Protein AF-A0A953PBU4-F1 (afdb_monomer_lite)

Secondary structure (DSSP, 8-state):
-----------------------------PPPPP-------HHHHHHHHHHHHHHHHHHHHHHHHHHHGGGSGGGT--TTTTT-HHHHHHHHSHHHHHHHHHHHHHHHHHHHHHHHHTT--

pLDDT: mean 71.16, std 16.39, range [38.0, 89.0]

Sequence (121 aa):
MMSDPKVPLATESTGLGEIQSASEAPVRPSAPPPALGPSVSPAHVWLRRIGVLLFVFLCATVGVMLIMLPWRPEWTDNHLLRPYPTLRSIMSNGFVRGVCTGLGVLNVWIGFQEAIQYRED

Radius of gyration: 40.9 Å; chains: 1; bounding box: 76×36×108 Å

Foldseek 3Di:
DDDDDDDDDDDDDDDDDDDDDDDDDPPPPDDDPPPPDPPPDVVVVVVVVVVLVVQLVCLQVQLVCLLVLLVDPCNLPDPVNVVPVPVSVVSVDPVVSVVSNVSSVVSNVVSVVSVVVVPPD

Structure (mmCIF, N/CA/C/O backbone):
data_AF-A0A953PBU4-F1
#
_entry.id   AF-A0A953PBU4-F1
#
loop_
_atom_site.group_PDB
_atom_site.id
_atom_site.type_symbol
_atom_site.label_atom_id
_atom_site.label_alt_id
_atom_site.label_comp_id
_atom_site.label_asym_id
_atom_site.label_entity_id
_atom_site.label_seq_id
_atom_site.pdbx_PDB_ins_code
_atom_site.Cartn_x
_atom_site.Cartn_y
_atom_site.Cartn_z
_atom_site.occupancy
_atom_site.B_iso_or_equiv
_atom_site.auth_seq_id
_atom_site.auth_comp_id
_atom_site.auth_asym_id
_atom_site.auth_atom_id
_atom_site.pdbx_PDB_model_num
ATOM 1 N N . MET A 1 1 ? -60.256 -4.229 69.230 1.00 47.09 1 MET A N 1
ATOM 2 C CA . MET A 1 1 ? -60.912 -3.566 70.375 1.00 47.09 1 MET A CA 1
ATOM 3 C C . MET A 1 1 ? -60.458 -4.249 71.653 1.00 47.09 1 MET A C 1
ATOM 5 O O . MET A 1 1 ? -60.978 -5.313 71.934 1.00 47.09 1 MET A O 1
ATOM 9 N N . MET A 1 2 ? -59.480 -3.681 72.357 1.00 38.00 2 MET A N 1
ATOM 10 C CA . MET A 1 2 ? -59.370 -3.642 73.824 1.00 38.00 2 MET A CA 1
ATOM 11 C C . MET A 1 2 ? -58.403 -2.491 74.119 1.00 38.00 2 MET A C 1
ATOM 13 O O . MET A 1 2 ? -57.252 -2.512 73.690 1.00 38.00 2 MET A O 1
ATOM 17 N N . SER A 1 3 ? -58.954 -1.427 74.686 1.00 49.00 3 SER A N 1
ATOM 18 C CA . SER A 1 3 ? -58.273 -0.203 75.087 1.00 49.00 3 SER A CA 1
ATOM 19 C C . SER A 1 3 ? -57.533 -0.440 76.397 1.00 49.00 3 SER A C 1
ATOM 21 O O . SER A 1 3 ? -58.079 -1.127 77.248 1.00 49.00 3 SER A O 1
ATOM 23 N N . ASP A 1 4 ? -56.406 0.235 76.612 1.00 45.16 4 ASP A N 1
ATOM 24 C CA . ASP A 1 4 ? -56.227 0.935 77.884 1.00 45.16 4 ASP A CA 1
ATOM 25 C C . 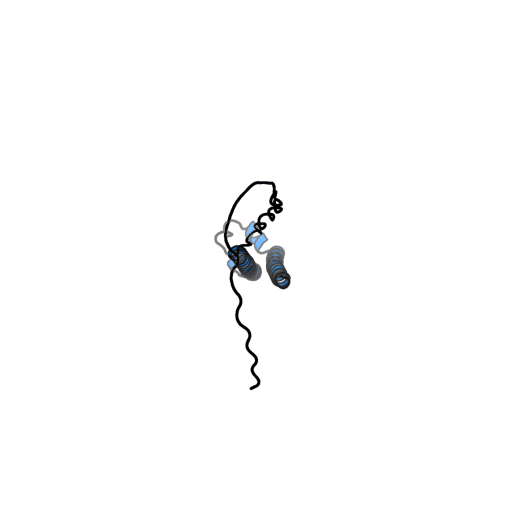ASP A 1 4 ? -55.378 2.213 77.708 1.00 45.16 4 ASP A C 1
ATOM 27 O O . ASP A 1 4 ? -54.395 2.204 76.960 1.00 45.16 4 ASP A O 1
ATOM 31 N N . PRO A 1 5 ? -55.783 3.335 78.333 1.00 59.34 5 PRO A N 1
ATOM 32 C CA . PRO A 1 5 ? -55.211 4.666 78.157 1.00 59.34 5 PRO A CA 1
ATOM 33 C C . PRO A 1 5 ? -54.243 5.017 79.300 1.00 59.34 5 PRO A C 1
ATOM 35 O O . PRO A 1 5 ? -54.459 4.628 80.447 1.00 59.34 5 PRO A O 1
ATOM 38 N N . LYS A 1 6 ? -53.208 5.831 79.051 1.00 42.06 6 LYS A N 1
ATOM 39 C CA . LYS A 1 6 ? -52.501 6.499 80.158 1.00 42.06 6 LYS A CA 1
ATOM 40 C C . LYS A 1 6 ? -51.802 7.795 79.744 1.00 42.06 6 LYS A C 1
ATOM 42 O O . LYS A 1 6 ? -50.685 7.806 79.249 1.00 42.06 6 LYS A O 1
ATOM 47 N N . VAL A 1 7 ? -52.489 8.894 80.013 1.00 58.78 7 VAL A N 1
ATOM 48 C CA . VAL A 1 7 ? -51.943 10.226 80.341 1.00 58.78 7 VAL A CA 1
ATOM 49 C C . VAL A 1 7 ? -52.496 10.556 81.743 1.00 58.78 7 VAL A C 1
ATOM 51 O O . VAL A 1 7 ? -53.449 9.877 82.142 1.00 58.78 7 VAL A O 1
ATOM 54 N N . PRO A 1 8 ? -52.068 11.591 82.496 1.00 50.03 8 PRO A N 1
ATOM 55 C CA . PRO A 1 8 ? -50.875 12.462 82.462 1.00 50.03 8 PRO A CA 1
ATOM 56 C C . PRO A 1 8 ? -50.220 12.622 83.875 1.00 50.03 8 PRO A C 1
ATOM 58 O O . PRO A 1 8 ? -50.807 12.193 84.862 1.00 50.03 8 PRO A O 1
ATOM 61 N N . LEU A 1 9 ? -49.048 13.267 84.015 1.00 49.06 9 LEU A N 1
ATOM 62 C CA . LEU A 1 9 ? -48.600 13.939 85.268 1.00 49.06 9 LEU A CA 1
ATOM 63 C C . LEU A 1 9 ? -47.354 14.802 84.958 1.00 49.06 9 LEU A C 1
ATOM 65 O O . LEU A 1 9 ? -46.328 14.267 84.560 1.00 49.06 9 LEU A O 1
ATOM 69 N N . ALA A 1 10 ? -47.497 16.115 84.766 1.00 43.38 10 ALA A N 1
ATOM 70 C CA . ALA A 1 10 ? -47.422 17.189 85.769 1.00 43.38 10 ALA A CA 1
ATOM 71 C C . ALA A 1 10 ? -45.995 17.482 86.294 1.00 43.38 10 ALA A C 1
ATOM 73 O O . ALA A 1 10 ? -45.464 16.757 87.120 1.00 43.38 10 ALA A O 1
ATOM 74 N N . THR A 1 11 ? -45.449 18.599 85.799 1.00 47.22 11 THR A N 1
ATOM 75 C CA . THR A 1 11 ? -44.861 19.713 86.568 1.00 47.22 11 THR A CA 1
ATOM 76 C C . THR A 1 11 ? -43.763 19.441 87.609 1.00 47.22 11 THR A C 1
ATOM 78 O O . THR A 1 11 ? -44.071 19.122 88.747 1.00 47.22 11 THR A O 1
ATOM 81 N N . GLU A 1 12 ? -42.526 19.832 87.282 1.00 43.50 12 GLU A N 1
ATOM 82 C CA . GLU A 1 12 ? -41.577 20.512 88.193 1.00 43.50 12 GLU A CA 1
ATOM 83 C C . GLU A 1 12 ? -40.862 21.599 87.357 1.00 43.50 12 GLU A C 1
ATOM 85 O O . GLU A 1 12 ? -40.238 21.305 86.343 1.00 43.50 12 GLU A O 1
ATOM 90 N N . SER A 1 13 ? -41.238 22.877 87.500 1.00 43.34 13 SER A N 1
ATOM 91 C CA . SER A 1 13 ? -40.612 23.872 88.393 1.00 43.34 13 SER A CA 1
ATOM 92 C C . SER A 1 13 ? -39.105 24.005 88.133 1.00 43.34 13 SER A C 1
ATOM 94 O O . SER A 1 13 ? -38.313 23.191 88.575 1.00 43.34 13 SER A O 1
ATOM 96 N N . THR A 1 14 ? -38.693 24.921 87.258 1.00 40.22 14 THR A N 1
ATOM 97 C CA . THR A 1 14 ? -38.249 26.280 87.631 1.00 40.22 14 THR A CA 1
ATOM 98 C C . THR A 1 14 ? -37.015 26.296 88.535 1.00 40.22 14 THR A C 1
ATOM 100 O O . THR A 1 14 ? -37.125 26.088 89.738 1.00 40.22 14 THR A O 1
ATOM 103 N N . GLY A 1 15 ? -35.900 26.762 87.966 1.00 41.28 15 GLY A N 1
ATOM 104 C CA . GLY A 1 15 ? -35.082 27.766 88.643 1.00 41.28 15 GLY A CA 1
ATOM 105 C C . GLY A 1 15 ? -33.616 27.421 88.891 1.00 41.28 15 GLY A C 1
ATOM 106 O O . GLY A 1 15 ? -33.313 26.522 89.659 1.00 41.28 15 GLY A O 1
ATOM 107 N N . LEU A 1 16 ? -32.770 28.308 88.350 1.00 41.88 16 LEU A N 1
ATOM 108 C CA . LEU A 1 16 ? -31.378 28.604 88.717 1.00 41.88 16 LEU A CA 1
ATOM 109 C C . LEU A 1 16 ? -30.353 27.535 88.314 1.00 41.88 16 LEU A C 1
ATOM 111 O O . LEU A 1 16 ? -30.454 26.374 88.672 1.00 41.88 16 LEU A O 1
ATOM 115 N N . GLY A 1 17 ? -29.407 27.872 87.435 1.00 38.84 17 GLY A N 1
ATOM 116 C CA . GLY A 1 17 ? -28.189 28.585 87.836 1.00 38.84 17 GLY A CA 1
ATOM 117 C C . GLY A 1 17 ? -27.229 27.518 88.370 1.00 38.84 17 GLY A C 1
ATOM 118 O O . GLY A 1 17 ? -27.519 26.876 89.361 1.00 38.84 17 GLY A O 1
ATOM 119 N N . GLU A 1 18 ? -26.103 27.196 87.755 1.00 39.47 18 GLU A N 1
ATOM 120 C CA . GLU A 1 18 ? -25.001 28.096 87.466 1.00 39.47 18 GLU A CA 1
ATOM 121 C C . GLU A 1 18 ? -23.781 27.166 87.202 1.00 39.47 18 GLU A C 1
ATOM 123 O O . GLU A 1 18 ? -23.680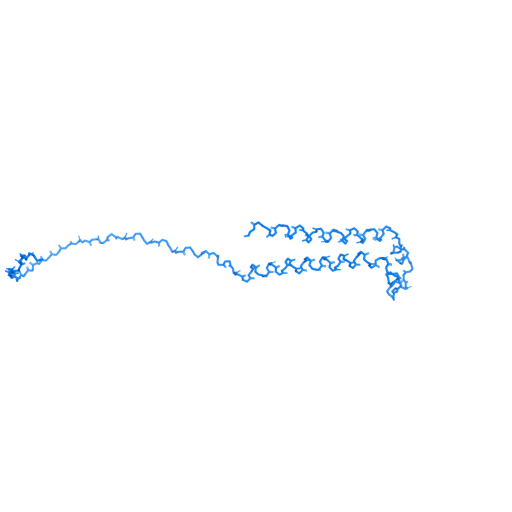 26.083 87.772 1.00 39.47 18 GLU A O 1
ATOM 128 N N . ILE A 1 19 ? -22.869 27.628 86.342 1.00 44.12 19 ILE A N 1
ATOM 129 C CA . ILE A 1 19 ? -21.469 27.214 86.094 1.00 44.12 19 ILE A CA 1
ATOM 130 C C . ILE A 1 19 ? -21.087 25.865 85.435 1.00 44.12 19 ILE A C 1
ATOM 132 O O . ILE A 1 19 ? -21.212 24.778 85.978 1.00 44.12 19 ILE A O 1
ATOM 136 N N . GLN A 1 20 ? -20.353 26.067 84.331 1.00 41.94 20 GLN A N 1
ATOM 137 C CA . GLN A 1 20 ? -19.025 25.515 84.019 1.00 41.94 20 GLN A CA 1
ATOM 138 C C . GLN A 1 20 ? -18.867 24.052 83.592 1.00 41.94 20 GLN A C 1
ATOM 140 O O . GLN A 1 20 ? -18.949 23.117 84.373 1.00 41.94 20 GLN A O 1
ATOM 145 N N . SER A 1 21 ? -18.320 23.931 82.383 1.00 43.75 21 SER A N 1
ATOM 146 C CA . SER A 1 21 ? -16.935 23.487 82.161 1.00 43.75 21 SER A CA 1
ATOM 147 C C . SER A 1 21 ? -16.855 22.367 81.137 1.00 43.75 21 SER A C 1
ATOM 149 O O . SER A 1 21 ? -17.440 21.304 81.302 1.00 43.75 21 SER A O 1
ATOM 151 N N . ALA A 1 22 ? -16.064 22.643 80.102 1.00 50.09 22 ALA A N 1
ATOM 152 C CA . ALA A 1 22 ? -15.281 21.662 79.369 1.00 50.09 22 ALA A CA 1
ATOM 153 C C . ALA A 1 22 ? -16.038 20.417 78.875 1.00 50.09 22 ALA A C 1
ATOM 155 O O . ALA A 1 22 ? -15.949 19.334 79.446 1.00 50.09 22 ALA A O 1
ATOM 156 N N . SER A 1 23 ? -16.665 20.532 77.705 1.00 43.41 23 SER A N 1
ATOM 157 C CA . SER A 1 23 ? -16.725 19.384 76.802 1.00 43.41 23 SER A CA 1
ATOM 158 C C . SER A 1 23 ? -16.116 19.792 75.471 1.00 43.41 23 SER A C 1
ATOM 160 O O . SER A 1 23 ? -16.765 20.325 74.574 1.00 43.41 23 SER A O 1
ATOM 162 N N . GLU A 1 24 ? -14.800 19.619 75.436 1.00 40.56 24 GLU A N 1
ATOM 163 C CA . GLU A 1 24 ? -13.983 19.455 74.247 1.00 40.56 24 GLU A CA 1
ATOM 164 C C . GLU A 1 24 ? -14.717 18.540 73.258 1.00 40.56 24 GLU A C 1
ATOM 166 O O . GLU A 1 24 ? -14.830 17.330 73.459 1.00 40.56 24 GLU A O 1
ATOM 171 N N . ALA A 1 25 ? -15.297 19.133 72.215 1.00 45.16 25 ALA A N 1
ATOM 172 C CA . ALA A 1 25 ? -15.863 18.367 71.121 1.00 45.16 25 ALA A CA 1
ATOM 173 C C . ALA A 1 25 ? -14.710 17.603 70.450 1.00 45.16 25 ALA A C 1
ATOM 175 O O . ALA A 1 25 ? -13.718 18.234 70.069 1.00 45.16 25 ALA A O 1
ATOM 176 N N . PRO A 1 26 ? -14.807 16.275 70.274 1.00 48.78 26 PRO A N 1
ATOM 177 C CA . PRO A 1 26 ? -13.769 15.534 69.591 1.00 48.78 26 PRO A CA 1
ATOM 178 C C . PRO A 1 26 ? -13.720 16.041 68.153 1.00 48.78 26 PRO A C 1
ATOM 180 O O . PRO A 1 26 ? -14.695 15.928 67.403 1.00 48.78 26 PRO A O 1
ATOM 183 N N . VAL A 1 27 ? -12.585 16.639 67.792 1.00 54.38 27 VAL A N 1
ATOM 184 C CA . VAL A 1 27 ? -12.242 17.012 66.423 1.00 54.38 27 VAL A CA 1
ATOM 185 C C . VAL A 1 27 ? -12.381 15.747 65.581 1.00 54.38 27 VAL A C 1
ATOM 187 O O . VAL A 1 27 ? -11.543 14.847 65.639 1.00 54.38 27 VAL A O 1
ATOM 190 N N . ARG A 1 28 ? -13.491 15.641 64.840 1.00 57.38 28 ARG A N 1
ATOM 191 C CA . ARG A 1 28 ? -13.669 14.595 63.832 1.00 57.38 28 ARG A CA 1
ATOM 192 C C . ARG A 1 28 ? -12.461 14.658 62.901 1.00 57.38 28 ARG A C 1
ATOM 194 O O . ARG A 1 28 ? -12.165 15.751 62.414 1.00 57.38 28 ARG A O 1
ATOM 201 N N . PRO A 1 29 ? -11.812 13.526 62.586 1.00 58.84 29 PRO A N 1
ATOM 202 C CA . PRO A 1 29 ? -10.916 13.477 61.447 1.00 58.84 29 PRO A CA 1
ATOM 203 C C . PRO A 1 29 ? -11.726 13.915 60.227 1.00 58.84 29 PRO A C 1
ATOM 205 O O . PRO A 1 29 ? -12.727 13.286 59.873 1.00 58.84 29 PRO A O 1
ATOM 208 N N . SER A 1 30 ? -11.349 15.046 59.641 1.00 58.31 30 SER A N 1
ATOM 209 C CA . SER A 1 30 ? -11.851 15.479 58.349 1.00 58.31 30 SER A CA 1
ATOM 210 C C . SER A 1 30 ? -11.632 14.333 57.367 1.00 58.31 30 SER A C 1
ATOM 212 O O . SER A 1 30 ? -10.503 13.889 57.155 1.00 58.31 30 SER A O 1
ATOM 214 N N . ALA A 1 31 ? -12.726 13.818 56.805 1.00 66.88 31 ALA A N 1
ATOM 215 C CA . ALA A 1 31 ? -12.664 12.873 55.704 1.00 66.88 31 ALA A CA 1
ATOM 216 C C . ALA A 1 31 ? -11.731 13.445 54.617 1.00 66.88 31 ALA A C 1
ATOM 218 O O . ALA A 1 31 ? -11.816 14.648 54.334 1.00 66.88 31 ALA A O 1
ATOM 219 N N . PRO A 1 32 ? -10.833 12.640 54.023 1.00 72.81 32 PRO A N 1
ATOM 220 C CA . PRO A 1 32 ? -10.031 13.115 52.907 1.00 72.81 32 PRO A CA 1
ATOM 221 C C . PRO A 1 32 ? -10.972 13.582 51.784 1.00 72.81 32 PRO A C 1
ATOM 223 O O . PRO A 1 32 ? -12.035 12.979 51.596 1.00 72.81 32 PRO A O 1
ATOM 226 N N . PRO A 1 33 ? -10.631 14.662 51.056 1.00 71.62 33 PRO A N 1
ATOM 227 C CA . PRO A 1 33 ? -11.442 15.113 49.933 1.00 71.62 33 PRO A CA 1
ATOM 228 C C . PRO A 1 33 ? -11.648 13.947 48.957 1.00 71.62 33 PRO A C 1
ATOM 230 O O . PRO A 1 33 ? -10.725 13.144 48.780 1.00 71.62 33 PRO A O 1
ATOM 233 N N . PRO A 1 34 ? -12.834 13.822 48.331 1.00 66.06 34 PRO A N 1
ATOM 234 C CA . PRO A 1 34 ? -13.049 12.805 47.317 1.00 66.06 34 PRO A CA 1
ATOM 235 C C . PRO A 1 34 ? -11.973 13.000 46.256 1.00 66.06 34 PRO A C 1
ATOM 237 O O . PRO A 1 34 ? -11.856 14.081 45.675 1.00 66.06 34 PRO A O 1
ATOM 240 N N . ALA A 1 35 ? -11.140 11.978 46.067 1.00 60.38 35 ALA A N 1
ATOM 241 C CA . ALA A 1 35 ? -10.163 11.962 45.000 1.00 60.38 35 ALA A CA 1
ATOM 242 C C . ALA A 1 35 ? -10.914 12.309 43.710 1.00 60.38 35 ALA A C 1
ATOM 244 O O . ALA A 1 35 ? -11.829 11.581 43.320 1.00 60.38 35 ALA A O 1
ATOM 245 N N . LEU A 1 36 ? -10.578 13.447 43.090 1.00 62.50 36 LEU A N 1
ATOM 246 C CA . LEU A 1 36 ? -10.984 13.733 41.721 1.00 62.50 36 LEU A CA 1
ATOM 247 C C . LEU A 1 36 ? -10.374 12.618 40.872 1.00 62.50 36 LEU A C 1
ATOM 249 O O . LEU A 1 36 ? -9.2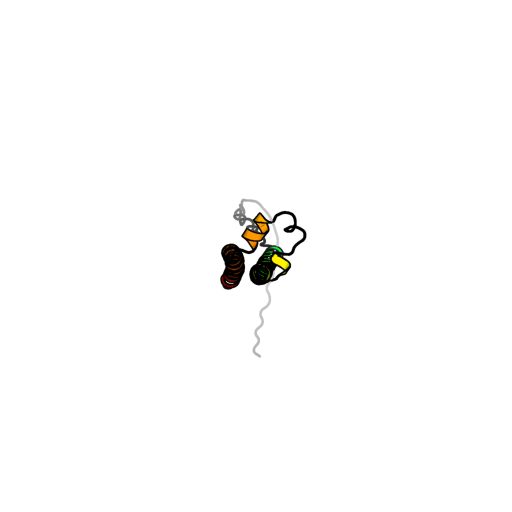20 12.697 40.454 1.00 62.50 36 LEU A O 1
ATOM 253 N N . GLY A 1 37 ? -11.128 11.538 40.676 1.00 62.22 37 GLY A N 1
ATOM 254 C CA . GLY A 1 37 ? -10.794 10.546 39.677 1.00 62.22 37 GLY A CA 1
ATOM 255 C C . GLY A 1 37 ? -10.689 11.279 38.340 1.00 62.22 37 GLY A C 1
ATOM 256 O O . GLY A 1 37 ? -11.553 12.114 38.053 1.00 62.22 37 GLY A O 1
ATOM 257 N N . PRO A 1 38 ? -9.640 11.041 37.538 1.00 65.69 38 PRO A N 1
ATOM 258 C CA . PRO A 1 38 ? -9.546 11.637 36.216 1.00 65.69 38 PRO A CA 1
ATOM 259 C C . PRO A 1 38 ? -10.819 11.284 35.442 1.00 65.69 38 PRO A C 1
ATOM 261 O O . PRO A 1 38 ? -11.119 10.111 35.220 1.00 65.69 38 PRO A O 1
ATOM 264 N N . SER A 1 39 ? -11.603 12.298 35.077 1.00 63.94 39 SER A N 1
ATOM 265 C CA . SER A 1 39 ? -12.791 12.131 34.252 1.00 63.94 39 SER A CA 1
ATOM 266 C C . SER A 1 39 ? -12.334 11.740 32.851 1.00 63.94 39 SER A C 1
ATOM 268 O O . SER A 1 39 ? -12.010 12.581 32.014 1.00 63.94 39 SER A O 1
ATOM 270 N N . VAL A 1 40 ? -12.249 10.434 32.600 1.00 66.12 40 VAL A N 1
ATOM 271 C CA . VAL A 1 40 ? -11.998 9.905 31.260 1.00 66.12 40 VAL A CA 1
ATOM 272 C C . VAL A 1 40 ? -13.145 10.391 30.375 1.00 66.12 40 VAL A C 1
ATOM 274 O O . VAL A 1 40 ? -14.283 9.945 30.502 1.00 66.12 40 VAL A O 1
ATOM 277 N N . SER A 1 41 ? -12.863 11.390 29.537 1.00 80.75 41 SER A N 1
ATOM 278 C CA . SER A 1 41 ? -13.888 12.038 28.725 1.00 80.75 41 SER A CA 1
ATOM 279 C C . SER A 1 41 ? -14.457 11.032 27.718 1.00 80.75 41 SER A C 1
ATOM 281 O O . SER A 1 41 ? -13.681 10.445 26.955 1.00 80.75 41 SER A O 1
ATOM 283 N N . PRO A 1 42 ? -15.789 10.853 27.640 1.00 77.12 42 PRO A N 1
ATOM 284 C CA . PRO A 1 42 ? -16.409 9.955 26.662 1.00 77.12 42 PRO A CA 1
ATOM 285 C C . PRO A 1 42 ? -16.073 10.359 25.218 1.00 77.12 42 PRO A C 1
ATOM 287 O O . PRO A 1 42 ? -16.010 9.510 24.330 1.00 77.12 42 PRO A O 1
ATOM 290 N N . ALA A 1 43 ? -15.763 11.642 24.989 1.00 80.00 43 ALA A N 1
ATOM 291 C CA . ALA A 1 43 ? -15.279 12.130 23.705 1.00 80.00 43 ALA A CA 1
ATOM 292 C C . ALA A 1 43 ? -13.931 11.504 23.322 1.00 80.00 43 ALA A C 1
ATOM 294 O O . ALA A 1 43 ? -13.729 11.178 22.158 1.00 80.00 43 ALA A O 1
ATOM 295 N N . HIS A 1 44 ? -13.030 11.284 24.286 1.00 79.56 44 HIS A N 1
ATOM 296 C CA . HIS A 1 44 ? -11.722 10.681 24.031 1.00 79.56 44 HIS A CA 1
ATOM 297 C C . HIS A 1 44 ? -11.861 9.221 23.582 1.00 79.56 44 HIS A C 1
ATOM 299 O O . HIS A 1 44 ? -11.198 8.803 22.638 1.00 79.56 44 HIS A O 1
ATOM 305 N N . VAL A 1 45 ? -12.791 8.472 24.185 1.00 80.12 45 VAL A N 1
ATOM 306 C CA . VAL A 1 45 ? -13.116 7.095 23.774 1.00 80.12 45 VAL A CA 1
ATOM 307 C C . VAL A 1 45 ? -13.703 7.070 22.359 1.00 80.12 45 VAL A C 1
ATOM 309 O O . VAL A 1 45 ? -13.302 6.251 21.534 1.00 80.12 45 VAL A O 1
ATOM 312 N N . TRP A 1 46 ? -14.615 7.993 22.040 1.00 83.44 46 TRP A N 1
ATOM 313 C CA . TRP A 1 46 ? -15.244 8.062 20.718 1.00 83.44 46 TRP A CA 1
ATOM 314 C C . TRP A 1 46 ? -14.268 8.506 19.616 1.00 83.44 46 TRP A C 1
ATOM 316 O O . TRP A 1 46 ? -14.236 7.909 18.542 1.00 83.44 46 TRP A O 1
ATOM 326 N N . LEU A 1 47 ? -13.398 9.479 19.910 1.00 83.19 47 LEU A N 1
ATOM 327 C CA . LEU A 1 47 ? -12.277 9.880 19.051 1.00 83.19 47 LEU A CA 1
ATOM 328 C C . LEU A 1 47 ? -11.338 8.706 18.774 1.00 83.19 47 LEU A C 1
ATOM 330 O O . LEU A 1 47 ? -10.923 8.516 17.634 1.00 83.19 47 LEU A O 1
ATOM 334 N N . ARG A 1 48 ? -11.044 7.885 19.789 1.00 82.50 48 ARG A N 1
ATOM 335 C CA . ARG A 1 48 ? -10.210 6.687 19.640 1.00 82.50 48 ARG A CA 1
ATOM 336 C C . ARG A 1 48 ? -10.875 5.648 18.731 1.00 82.50 48 ARG A C 1
ATOM 338 O O . ARG A 1 48 ? -10.220 5.144 17.826 1.00 82.50 48 ARG A O 1
ATOM 345 N N . ARG A 1 49 ? -12.182 5.396 18.897 1.00 81.94 49 ARG A N 1
ATOM 346 C CA . ARG A 1 49 ? -12.979 4.517 18.010 1.00 81.94 49 ARG A CA 1
ATOM 347 C C . ARG A 1 49 ? -12.950 4.980 16.557 1.00 81.94 49 ARG A C 1
ATOM 349 O O . ARG A 1 49 ? -12.722 4.180 15.656 1.00 81.94 49 ARG A O 1
ATOM 356 N N . ILE A 1 50 ? -13.161 6.274 16.328 1.00 81.81 50 ILE A N 1
ATOM 357 C CA . ILE A 1 50 ? -13.131 6.855 14.982 1.00 81.81 50 ILE A CA 1
ATOM 358 C C . ILE A 1 50 ? -11.728 6.820 14.398 1.00 81.81 50 ILE A C 1
ATOM 360 O O . ILE A 1 50 ? -11.585 6.508 13.223 1.00 81.81 50 ILE A O 1
ATOM 364 N N . GLY A 1 51 ? -10.700 7.091 15.203 1.00 82.25 51 GLY A N 1
ATOM 365 C CA . GLY A 1 51 ? -9.306 6.973 14.788 1.00 82.25 51 GLY A CA 1
ATOM 366 C C . GLY A 1 51 ? -8.989 5.570 14.278 1.00 82.25 51 GLY A C 1
ATOM 367 O O . GLY A 1 51 ? -8.443 5.436 13.188 1.00 82.25 51 GLY A O 1
ATOM 368 N N . VAL A 1 52 ? -9.419 4.535 15.005 1.00 79.81 52 VAL A N 1
ATOM 369 C CA . VAL A 1 52 ? -9.277 3.133 14.585 1.00 79.81 52 VAL A CA 1
ATOM 370 C C . VAL A 1 52 ? -10.053 2.845 13.302 1.00 79.81 52 VAL A C 1
ATOM 372 O O . VAL A 1 52 ? -9.488 2.305 12.358 1.00 79.81 52 VAL A O 1
ATOM 375 N N . LEU A 1 53 ? -11.322 3.250 13.213 1.00 79.56 53 LEU A N 1
ATOM 376 C CA . LEU A 1 53 ? -12.130 3.036 12.006 1.00 79.56 53 LEU A CA 1
ATOM 377 C C . LEU A 1 53 ? -11.546 3.740 10.775 1.00 79.56 53 LEU A C 1
ATOM 379 O O . LEU A 1 53 ? -11.468 3.137 9.707 1.00 79.56 53 LEU A O 1
ATOM 383 N N . LEU A 1 54 ? -11.113 4.995 10.917 1.00 82.62 54 LEU A N 1
ATOM 384 C CA . LEU A 1 54 ? -10.459 5.755 9.854 1.00 82.62 54 LEU A CA 1
ATOM 385 C C . LEU A 1 54 ? -9.127 5.127 9.467 1.00 82.62 54 LEU A C 1
ATOM 387 O O . LEU A 1 54 ? -8.829 5.046 8.281 1.00 82.62 54 LEU A O 1
ATOM 391 N N . PHE A 1 55 ? -8.348 4.659 10.440 1.00 80.25 55 PHE A N 1
ATOM 392 C CA . PHE A 1 55 ? -7.096 3.963 10.186 1.00 80.25 55 PHE A CA 1
ATOM 393 C C . PHE A 1 55 ? -7.335 2.676 9.392 1.00 80.25 55 PHE A C 1
ATOM 395 O O . PHE A 1 55 ? -6.712 2.487 8.354 1.00 80.25 55 PHE A O 1
ATOM 402 N N . VAL A 1 56 ? -8.290 1.837 9.806 1.00 81.56 56 VAL A N 1
ATOM 403 C CA . VAL A 1 56 ? -8.677 0.611 9.088 1.00 81.56 56 VAL A CA 1
ATOM 404 C C . VAL A 1 56 ? -9.180 0.932 7.683 1.00 81.56 56 VAL A C 1
ATOM 406 O O . VAL A 1 56 ? -8.764 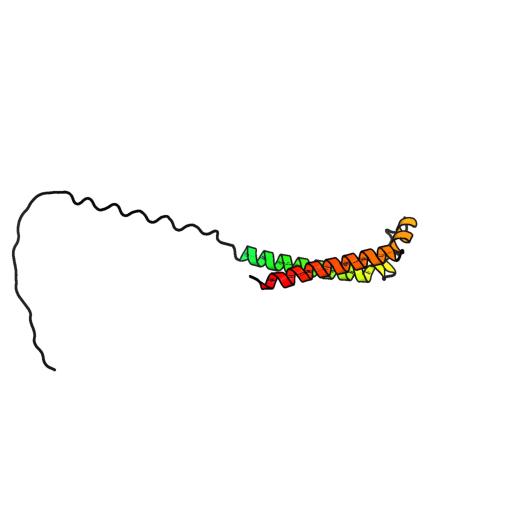0.289 6.722 1.00 81.56 56 VAL A O 1
ATOM 409 N N . PHE A 1 57 ? -10.042 1.939 7.539 1.00 81.75 57 PHE A N 1
ATOM 410 C CA . PHE A 1 57 ? -10.587 2.347 6.247 1.00 81.75 57 PHE A CA 1
ATOM 411 C C . PHE A 1 57 ? -9.506 2.907 5.315 1.00 81.75 57 PHE A C 1
ATOM 413 O O . PHE A 1 57 ? -9.488 2.581 4.127 1.00 81.75 57 PHE A O 1
ATOM 420 N N . LEU A 1 58 ? -8.577 3.707 5.845 1.00 83.00 58 LEU A N 1
ATOM 421 C CA . LEU A 1 58 ? -7.420 4.215 5.116 1.00 83.00 58 LEU A CA 1
ATOM 422 C C . LEU A 1 58 ? -6.509 3.059 4.700 1.00 83.00 58 LEU A C 1
ATOM 424 O O . LEU A 1 58 ? -6.170 2.966 3.527 1.00 83.00 58 LEU A O 1
ATOM 428 N N . CYS A 1 59 ? -6.190 2.141 5.614 1.00 83.19 59 CYS A N 1
ATOM 429 C CA . CYS A 1 59 ? -5.420 0.930 5.331 1.00 83.19 59 CYS A CA 1
ATOM 430 C C . CYS A 1 59 ? -6.065 0.077 4.244 1.00 83.19 59 CYS A C 1
ATOM 432 O O . CYS A 1 59 ? -5.380 -0.390 3.342 1.00 83.19 59 CYS A O 1
ATOM 434 N N . ALA A 1 60 ? -7.379 -0.129 4.312 1.00 81.25 60 ALA A N 1
ATOM 435 C CA . ALA A 1 60 ? -8.116 -0.906 3.329 1.00 81.25 60 ALA A CA 1
ATOM 436 C C . ALA A 1 60 ? -8.128 -0.200 1.969 1.00 81.25 60 ALA A C 1
ATOM 438 O O . ALA A 1 60 ? -7.816 -0.814 0.954 1.00 81.25 60 ALA A O 1
ATOM 439 N N . THR A 1 61 ? -8.422 1.100 1.941 1.00 84.31 61 THR A N 1
ATOM 440 C CA . THR A 1 61 ? -8.466 1.893 0.706 1.00 84.31 61 THR A CA 1
ATOM 441 C C . THR A 1 61 ? -7.092 1.955 0.044 1.00 84.31 61 THR A C 1
ATOM 443 O O . THR A 1 61 ? -6.955 1.661 -1.143 1.00 84.31 61 THR A O 1
ATOM 446 N N . VAL A 1 62 ? -6.057 2.287 0.818 1.00 86.38 62 VAL A N 1
ATOM 447 C CA . VAL A 1 62 ? -4.666 2.351 0.361 1.00 86.38 62 VAL A CA 1
ATOM 448 C C . VAL A 1 62 ? -4.166 0.957 -0.004 1.00 86.38 62 VAL A C 1
ATOM 450 O O . VAL A 1 62 ? -3.559 0.798 -1.053 1.00 86.38 62 VAL A O 1
ATOM 453 N N . GLY A 1 63 ? -4.474 -0.074 0.780 1.00 86.88 63 GLY A N 1
ATOM 454 C CA . GLY A 1 63 ? -4.092 -1.457 0.502 1.00 86.88 63 GLY A CA 1
ATOM 455 C C . GLY A 1 63 ? -4.703 -1.992 -0.791 1.00 86.88 63 GLY A C 1
ATOM 456 O O . GLY A 1 63 ? -3.986 -2.539 -1.626 1.00 86.88 63 GLY A O 1
ATOM 457 N N . VAL A 1 64 ? -5.999 -1.763 -1.014 1.00 85.50 64 VAL A N 1
ATOM 458 C CA . VAL A 1 64 ? -6.679 -2.110 -2.272 1.00 85.50 64 VAL A CA 1
ATOM 459 C C . VAL A 1 64 ? -6.084 -1.331 -3.438 1.00 85.50 64 VAL A C 1
ATOM 461 O O . VAL A 1 64 ? -5.815 -1.926 -4.480 1.00 85.50 64 VAL A O 1
ATOM 464 N N . MET A 1 65 ? -5.816 -0.034 -3.266 1.00 85.12 65 MET A N 1
ATOM 465 C CA . MET A 1 65 ? -5.110 0.760 -4.272 1.00 85.12 65 MET 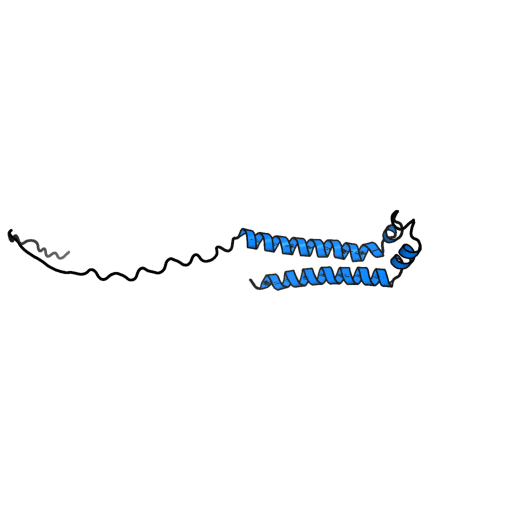A CA 1
ATOM 466 C C . MET A 1 65 ? -3.731 0.164 -4.574 1.00 85.12 65 MET A C 1
ATOM 468 O O . MET A 1 65 ? -3.431 -0.078 -5.733 1.00 85.12 65 MET A O 1
ATOM 472 N N . LEU A 1 66 ? -2.922 -0.174 -3.569 1.00 86.94 66 LEU A N 1
ATOM 473 C CA . LEU A 1 66 ? -1.599 -0.781 -3.752 1.00 86.94 66 LEU A CA 1
ATOM 474 C C . LEU A 1 66 ? -1.651 -2.158 -4.422 1.00 86.94 66 LEU A C 1
ATOM 476 O O . LEU A 1 66 ? -0.692 -2.539 -5.089 1.00 86.94 66 LEU A O 1
ATOM 480 N N . ILE A 1 67 ? -2.747 -2.899 -4.254 1.00 84.19 67 ILE A N 1
ATOM 481 C CA . ILE A 1 67 ? -2.952 -4.190 -4.908 1.00 84.19 67 ILE A CA 1
ATOM 482 C C . ILE A 1 67 ? -3.411 -4.008 -6.353 1.00 84.19 67 ILE A C 1
ATOM 484 O O . ILE A 1 67 ? -2.891 -4.699 -7.214 1.00 84.19 67 ILE A O 1
ATOM 488 N N . MET A 1 68 ? -4.350 -3.102 -6.639 1.00 84.75 68 MET A N 1
ATOM 489 C CA . MET A 1 68 ? -4.905 -2.879 -7.984 1.00 84.75 68 MET A CA 1
ATOM 490 C C . MET A 1 68 ? -3.951 -2.100 -8.888 1.00 84.75 68 MET A C 1
ATOM 492 O O . MET A 1 68 ? -3.702 -2.500 -10.025 1.00 84.75 68 MET A O 1
ATOM 496 N N . LEU A 1 69 ? -3.417 -0.986 -8.387 1.00 85.31 69 LEU A N 1
ATOM 497 C CA . LEU A 1 69 ? -2.659 -0.003 -9.151 1.00 85.31 69 LEU A CA 1
ATOM 498 C C . LEU A 1 69 ? -1.482 -0.611 -9.937 1.00 85.31 69 LEU A C 1
ATOM 500 O O . LEU A 1 69 ? -1.425 -0.353 -11.128 1.00 85.31 69 LEU A O 1
ATOM 504 N N . PRO A 1 70 ? -0.606 -1.486 -9.406 1.00 84.06 70 PRO A N 1
ATOM 505 C CA . PRO A 1 70 ? 0.502 -2.053 -10.189 1.00 84.06 70 PRO A CA 1
ATOM 506 C C . PRO A 1 70 ? 0.087 -2.912 -11.402 1.00 84.06 70 PRO A C 1
ATOM 508 O O . PRO A 1 70 ? 0.921 -3.172 -12.274 1.00 84.06 70 PRO A O 1
ATOM 511 N N . TRP A 1 71 ? -1.171 -3.358 -11.478 1.00 82.69 71 TRP A N 1
ATOM 512 C CA . TRP A 1 71 ? -1.711 -4.132 -12.610 1.00 82.69 71 TRP A CA 1
ATOM 513 C C . TRP A 1 71 ? -2.436 -3.271 -13.639 1.00 82.69 71 TRP A C 1
ATOM 515 O O . TRP A 1 71 ? -2.793 -3.748 -14.716 1.00 82.69 71 TRP A O 1
ATOM 525 N N . ARG A 1 72 ? -2.659 -2.004 -13.310 1.00 84.75 72 ARG A N 1
ATOM 526 C CA . ARG A 1 72 ? -3.331 -1.034 -14.158 1.00 84.75 72 ARG A CA 1
ATOM 527 C C . ARG A 1 72 ? -2.343 -0.476 -15.193 1.00 84.75 72 ARG A C 1
ATOM 529 O O . ARG A 1 72 ? -1.217 -0.140 -14.820 1.00 84.75 72 ARG A O 1
ATOM 536 N N . PRO A 1 73 ? -2.703 -0.374 -16.489 1.00 80.38 73 PRO A N 1
ATOM 537 C CA . PRO A 1 73 ? -1.826 0.232 -17.502 1.00 80.38 73 PRO A CA 1
ATOM 538 C C . PRO A 1 73 ? -1.442 1.674 -17.142 1.00 80.38 73 PRO A C 1
ATOM 540 O O . PRO A 1 73 ? -0.328 2.118 -17.435 1.00 80.38 73 PRO A O 1
ATOM 543 N N . GLU A 1 74 ? -2.327 2.356 -16.413 1.00 84.75 74 GLU A N 1
ATOM 544 C CA . GLU A 1 74 ? -2.128 3.696 -15.880 1.00 84.75 74 GLU A CA 1
ATOM 545 C C . GLU A 1 74 ? -0.932 3.774 -14.912 1.00 84.75 74 GLU A C 1
ATOM 547 O O . GLU A 1 74 ? -0.362 4.838 -14.767 1.00 84.75 74 GLU A O 1
ATOM 552 N N . TRP A 1 75 ? -0.473 2.682 -14.285 1.00 83.50 75 TRP A N 1
ATOM 553 C CA . TRP A 1 75 ? 0.672 2.683 -13.352 1.00 83.50 75 TRP A CA 1
ATOM 554 C C . TRP A 1 75 ? 1.982 3.156 -13.977 1.00 83.50 75 TRP A C 1
ATOM 556 O O . TRP A 1 75 ? 2.727 3.936 -13.386 1.00 83.50 75 TRP A O 1
ATOM 566 N N . THR A 1 76 ? 2.265 2.689 -15.190 1.00 81.44 76 THR A N 1
ATOM 567 C CA . THR A 1 76 ? 3.506 3.007 -15.910 1.00 81.44 76 THR A CA 1
ATOM 568 C C . THR A 1 76 ? 3.335 4.101 -16.954 1.00 81.44 76 THR A C 1
ATOM 570 O O . THR A 1 76 ? 4.337 4.659 -17.402 1.00 81.44 76 THR A O 1
ATOM 573 N N . ASP A 1 77 ? 2.098 4.401 -17.354 1.00 81.56 77 ASP A N 1
ATOM 574 C CA . ASP A 1 77 ? 1.781 5.387 -18.389 1.00 81.56 77 ASP A CA 1
ATOM 575 C C . ASP A 1 77 ? 1.235 6.688 -17.782 1.00 81.56 77 ASP A C 1
ATOM 577 O O . ASP A 1 77 ? 0.118 7.120 -18.049 1.00 81.56 77 ASP A O 1
ATOM 581 N N . ASN A 1 78 ? 2.054 7.317 -16.934 1.00 83.19 78 ASN A N 1
ATOM 582 C CA . ASN A 1 78 ? 1.759 8.610 -16.318 1.00 83.19 78 ASN A CA 1
ATOM 583 C C . ASN A 1 78 ? 2.673 9.703 -16.872 1.00 83.19 78 ASN A C 1
ATOM 585 O O . ASN A 1 78 ? 3.857 9.475 -17.131 1.00 83.19 78 ASN A O 1
ATOM 589 N N . HIS A 1 79 ? 2.162 10.933 -16.937 1.00 82.19 79 HIS A N 1
ATOM 590 C CA . HIS A 1 79 ? 2.955 12.122 -17.271 1.00 82.19 79 HIS A CA 1
ATOM 591 C C . HIS A 1 79 ? 4.209 12.301 -16.387 1.00 82.19 79 HIS A C 1
ATOM 593 O O . HIS A 1 79 ? 5.220 12.795 -16.875 1.00 82.19 79 HIS A O 1
ATOM 599 N N . LEU A 1 80 ? 4.178 11.819 -15.136 1.00 80.19 80 LEU A N 1
ATOM 600 C CA . LEU A 1 80 ? 5.310 11.838 -14.200 1.00 80.19 80 LEU A CA 1
ATOM 601 C C . LEU A 1 80 ? 6.442 10.877 -14.596 1.00 80.19 80 LEU A C 1
ATOM 603 O O . LEU A 1 80 ? 7.609 11.171 -14.364 1.00 80.19 80 LEU A O 1
ATOM 607 N N . LEU A 1 81 ? 6.107 9.730 -15.195 1.00 81.12 81 LEU A N 1
ATOM 608 C CA . LEU A 1 81 ? 7.072 8.689 -15.572 1.00 81.12 81 LEU A CA 1
ATOM 609 C C . LEU A 1 81 ? 7.548 8.822 -17.026 1.00 81.12 81 LEU A C 1
ATOM 611 O O . LEU A 1 81 ? 8.569 8.237 -17.383 1.00 81.12 81 LEU A O 1
ATOM 615 N N . ARG A 1 82 ? 6.861 9.621 -17.858 1.00 82.38 82 ARG A N 1
ATOM 616 C CA . ARG A 1 82 ? 7.280 9.938 -19.237 1.00 82.38 82 ARG A CA 1
ATOM 617 C C . ARG A 1 82 ? 8.716 10.464 -19.355 1.00 82.38 82 ARG A C 1
ATOM 619 O O . ARG A 1 82 ? 9.427 9.955 -20.217 1.00 82.38 82 ARG A O 1
ATOM 626 N N . PRO A 1 83 ? 9.170 11.432 -18.535 1.00 89.00 83 PRO A N 1
ATOM 627 C CA . PRO A 1 83 ? 10.545 11.923 -18.620 1.00 89.00 83 PRO A CA 1
ATOM 628 C C . PRO A 1 83 ? 11.598 10.955 -18.050 1.00 89.00 83 PRO A C 1
ATOM 630 O O . PRO A 1 83 ? 12.782 11.139 -18.317 1.00 89.00 83 PRO A O 1
ATOM 633 N N . TYR A 1 84 ? 11.204 9.912 -17.305 1.00 86.69 84 TYR A N 1
ATOM 634 C CA . TYR A 1 84 ? 12.131 9.020 -16.595 1.00 86.69 84 TYR A CA 1
ATOM 635 C C . TYR A 1 84 ? 11.978 7.548 -17.024 1.00 86.69 84 TYR A C 1
ATOM 637 O O . TYR A 1 84 ? 11.360 6.745 -16.315 1.00 86.69 84 TYR A O 1
ATOM 645 N N . PRO A 1 85 ? 12.590 7.138 -18.154 1.00 84.31 85 PRO A N 1
ATOM 646 C CA . PRO A 1 85 ? 12.461 5.777 -18.681 1.00 84.31 85 PRO A CA 1
ATOM 647 C C . PRO A 1 85 ? 13.037 4.703 -17.743 1.00 84.31 85 PRO A C 1
ATOM 649 O O . PRO A 1 85 ? 12.494 3.601 -17.659 1.00 84.31 85 PRO A O 1
ATOM 652 N N . THR A 1 86 ? 14.089 5.022 -16.983 1.00 85.56 86 THR A N 1
ATOM 653 C CA . THR A 1 86 ? 14.689 4.098 -16.006 1.00 85.56 86 THR A CA 1
ATOM 654 C C . THR A 1 86 ? 13.739 3.804 -14.846 1.00 85.56 86 THR A C 1
ATOM 656 O O . THR A 1 86 ? 13.546 2.639 -14.500 1.00 85.56 86 THR A O 1
ATOM 659 N N . LEU A 1 87 ? 13.082 4.831 -14.285 1.00 84.25 87 LEU A N 1
ATOM 660 C CA . LEU A 1 87 ? 12.066 4.636 -13.243 1.00 84.25 87 LEU A CA 1
ATOM 661 C C . LEU A 1 87 ? 10.898 3.803 -13.767 1.00 84.25 87 LEU A C 1
ATOM 663 O O . LEU A 1 87 ? 10.428 2.911 -13.071 1.00 84.25 87 LEU A O 1
ATOM 667 N N . ARG A 1 88 ? 10.459 4.052 -15.006 1.00 84.88 88 ARG A N 1
ATOM 668 C CA . ARG A 1 88 ? 9.393 3.272 -15.645 1.00 84.88 88 ARG A CA 1
ATOM 669 C C . ARG A 1 88 ? 9.754 1.787 -15.744 1.00 84.88 88 ARG A C 1
ATOM 671 O O . ARG A 1 88 ? 8.913 0.949 -15.436 1.00 84.88 88 ARG A O 1
ATOM 678 N N . SER A 1 89 ? 10.993 1.466 -16.120 1.00 84.69 89 SER A N 1
ATOM 679 C CA . SER A 1 89 ? 11.489 0.083 -16.167 1.00 84.69 89 SER A CA 1
ATOM 680 C C . SER A 1 89 ? 11.466 -0.576 -14.782 1.00 84.69 89 SER A C 1
ATOM 682 O O . SER A 1 89 ? 10.946 -1.682 -14.623 1.00 84.69 89 SER A O 1
ATOM 684 N N . ILE A 1 90 ? 11.903 0.144 -13.745 1.00 86.25 90 ILE A N 1
ATOM 685 C CA . ILE A 1 90 ? 11.847 -0.330 -12.355 1.00 86.25 90 ILE A CA 1
ATOM 686 C C . ILE A 1 90 ? 10.392 -0.548 -11.914 1.00 86.25 90 ILE A C 1
ATOM 688 O O . ILE A 1 90 ? 10.069 -1.619 -11.410 1.00 86.25 90 ILE A O 1
ATOM 692 N N . MET A 1 91 ? 9.491 0.405 -12.166 1.00 84.38 91 MET A N 1
ATOM 693 C CA . MET A 1 91 ? 8.071 0.283 -11.810 1.00 84.38 91 MET A CA 1
ATOM 694 C C . MET A 1 91 ? 7.348 -0.830 -12.581 1.00 84.38 91 MET A C 1
ATOM 696 O O . MET A 1 91 ? 6.373 -1.397 -12.083 1.00 84.38 91 MET A O 1
ATOM 700 N N . SER A 1 92 ? 7.813 -1.147 -13.793 1.00 84.19 92 SER A N 1
ATOM 701 C CA . SER A 1 92 ? 7.308 -2.272 -14.585 1.00 84.19 92 SER A CA 1
ATOM 702 C C . SER A 1 92 ? 7.814 -3.636 -14.109 1.00 84.19 92 SER A C 1
ATOM 704 O O . SER A 1 92 ? 7.245 -4.654 -14.499 1.00 84.19 92 SER A O 1
ATOM 706 N N . ASN A 1 93 ? 8.840 -3.673 -13.254 1.00 88.56 93 ASN A N 1
ATOM 707 C CA . ASN A 1 93 ? 9.410 -4.914 -12.752 1.00 88.56 93 ASN A CA 1
ATOM 708 C C . ASN A 1 93 ? 8.412 -5.640 -11.832 1.00 88.56 93 ASN A C 1
ATOM 710 O O . ASN A 1 93 ? 7.811 -5.041 -10.936 1.00 88.56 93 ASN A O 1
ATOM 714 N N . GLY A 1 94 ? 8.278 -6.956 -12.019 1.00 86.44 94 GLY A N 1
ATOM 715 C CA . GLY A 1 94 ? 7.438 -7.812 -11.182 1.00 86.44 94 GLY A CA 1
ATOM 716 C C . GLY A 1 94 ? 7.800 -7.749 -9.695 1.00 86.44 94 GLY A C 1
ATOM 717 O O . GLY A 1 94 ? 6.903 -7.834 -8.861 1.00 86.44 94 GLY A O 1
ATOM 718 N N . PHE A 1 95 ? 9.071 -7.506 -9.352 1.00 88.75 95 PHE A N 1
ATOM 719 C CA . PHE A 1 95 ? 9.495 -7.318 -7.960 1.00 88.75 95 PHE A CA 1
ATOM 720 C C . PHE A 1 95 ? 8.798 -6.125 -7.298 1.00 88.75 95 PHE A C 1
ATOM 722 O O . PHE A 1 95 ? 8.251 -6.259 -6.209 1.00 88.75 95 PHE A O 1
ATOM 729 N N . VAL A 1 96 ? 8.758 -4.973 -7.971 1.00 87.56 96 VAL A N 1
ATOM 730 C CA . VAL A 1 96 ? 8.114 -3.761 -7.441 1.00 87.56 96 VAL A CA 1
ATOM 731 C C . VAL A 1 96 ? 6.618 -3.980 -7.267 1.00 87.56 96 VAL A C 1
ATOM 733 O O . VAL A 1 96 ? 6.063 -3.608 -6.238 1.00 87.56 96 VAL A O 1
ATOM 736 N N . ARG A 1 97 ? 5.974 -4.650 -8.228 1.00 88.44 97 ARG A N 1
ATOM 737 C CA . ARG A 1 97 ? 4.559 -5.027 -8.112 1.00 88.44 97 ARG A CA 1
ATOM 738 C C . ARG A 1 97 ? 4.327 -5.933 -6.903 1.00 88.44 97 ARG A C 1
ATOM 740 O O . ARG A 1 97 ? 3.412 -5.675 -6.130 1.00 88.44 97 ARG A O 1
ATOM 747 N N . GLY A 1 98 ? 5.200 -6.922 -6.704 1.00 88.38 98 GLY A N 1
ATOM 748 C CA . GLY A 1 98 ? 5.202 -7.802 -5.536 1.00 88.38 98 GLY A CA 1
ATOM 749 C C . GLY A 1 98 ? 5.342 -7.032 -4.221 1.00 88.38 98 GLY A C 1
ATOM 750 O O . GLY A 1 98 ? 4.526 -7.212 -3.320 1.00 88.38 98 GLY A O 1
ATOM 751 N N . VAL A 1 99 ? 6.306 -6.112 -4.132 1.00 88.88 99 VAL A N 1
ATOM 752 C CA . VAL A 1 99 ? 6.512 -5.248 -2.958 1.00 88.88 99 VAL A CA 1
ATOM 753 C C . VAL A 1 99 ? 5.282 -4.379 -2.686 1.00 88.88 99 VAL A C 1
ATOM 755 O O . VAL A 1 99 ? 4.807 -4.356 -1.554 1.00 88.88 99 VAL A O 1
ATOM 758 N N . CYS A 1 100 ? 4.712 -3.726 -3.705 1.00 88.19 100 CYS A N 1
ATOM 759 C CA . CYS A 1 100 ? 3.481 -2.943 -3.568 1.00 88.19 100 CYS A CA 1
ATOM 760 C C . CYS A 1 100 ? 2.318 -3.803 -3.055 1.00 88.19 100 CYS A C 1
ATOM 762 O O . CYS A 1 100 ? 1.646 -3.416 -2.102 1.00 88.19 100 CYS A O 1
ATOM 764 N N . THR A 1 101 ? 2.121 -4.998 -3.617 1.00 86.69 101 THR A N 1
ATOM 765 C CA . THR A 1 101 ? 1.065 -5.911 -3.158 1.00 86.69 101 THR A CA 1
ATOM 766 C C . THR A 1 101 ? 1.307 -6.415 -1.732 1.00 86.69 101 THR A C 1
ATOM 768 O O . THR A 1 101 ? 0.370 -6.451 -0.939 1.00 86.69 101 THR A O 1
ATOM 771 N N . GLY A 1 102 ? 2.554 -6.730 -1.364 1.00 86.00 102 GLY A N 1
ATOM 772 C CA . GLY A 1 102 ? 2.922 -7.163 -0.014 1.00 86.00 102 GLY A CA 1
ATOM 773 C C . GLY A 1 102 ? 2.702 -6.066 1.030 1.00 86.00 102 GLY A C 1
ATOM 774 O O . GLY A 1 102 ? 2.144 -6.330 2.093 1.00 86.00 102 GLY A O 1
ATOM 775 N N . LEU A 1 103 ? 3.043 -4.817 0.698 1.00 87.75 103 LEU A N 1
ATOM 776 C CA . LEU A 1 103 ? 2.712 -3.641 1.510 1.00 87.75 103 LEU A CA 1
ATOM 777 C C . LEU A 1 103 ? 1.198 -3.442 1.640 1.00 87.75 103 LEU A C 1
ATOM 779 O O . LEU A 1 103 ? 0.726 -3.103 2.725 1.00 87.75 103 LEU A O 1
ATOM 783 N N . GLY A 1 104 ? 0.431 -3.676 0.573 1.00 85.25 104 GLY A N 1
ATOM 784 C CA . GLY A 1 104 ? -1.030 -3.620 0.616 1.00 85.25 104 GLY A CA 1
ATOM 785 C C . GLY A 1 104 ? -1.631 -4.651 1.576 1.00 85.25 104 GLY A C 1
ATOM 786 O O . GLY A 1 104 ? -2.478 -4.304 2.398 1.00 85.25 104 GLY A O 1
ATOM 787 N N . VAL A 1 105 ? -1.136 -5.892 1.545 1.00 82.06 105 VAL A N 1
ATOM 788 C CA . VAL A 1 105 ? -1.540 -6.953 2.485 1.00 82.06 105 VAL A CA 1
ATOM 789 C C . VAL A 1 105 ? -1.152 -6.604 3.924 1.00 82.06 105 VAL A C 1
ATOM 791 O O . VAL A 1 105 ? -1.968 -6.778 4.826 1.00 82.06 105 VAL A O 1
ATOM 794 N N . LEU A 1 106 ? 0.051 -6.062 4.150 1.00 83.81 106 LEU A N 1
ATOM 795 C CA . LEU A 1 106 ? 0.496 -5.651 5.485 1.00 83.81 106 LEU A CA 1
ATOM 796 C C . LEU A 1 106 ? -0.383 -4.532 6.064 1.00 83.81 106 LEU A C 1
ATOM 798 O O . LEU A 1 106 ? -0.723 -4.570 7.242 1.00 83.81 106 LEU A O 1
ATOM 802 N N . ASN A 1 107 ? -0.807 -3.573 5.236 1.00 83.50 107 ASN A N 1
ATOM 803 C CA . ASN A 1 107 ? -1.754 -2.533 5.646 1.00 83.50 107 ASN A CA 1
ATOM 804 C C . ASN A 1 107 ? -3.082 -3.154 6.118 1.00 83.50 107 ASN A C 1
ATOM 806 O O . ASN A 1 107 ? -3.542 -2.886 7.230 1.00 83.50 107 ASN A O 1
ATOM 810 N N . VAL A 1 108 ? -3.666 -4.053 5.323 1.00 75.44 108 VAL A N 1
ATOM 811 C CA . VAL A 1 108 ? -4.901 -4.760 5.707 1.00 75.44 108 VAL A CA 1
ATOM 812 C C . VAL A 1 108 ? -4.705 -5.574 6.994 1.00 75.44 108 VAL A C 1
ATOM 814 O O . VAL A 1 108 ? -5.575 -5.555 7.863 1.00 75.44 108 VAL A O 1
ATOM 817 N N . TRP A 1 109 ? -3.553 -6.231 7.159 1.00 78.62 109 TRP A N 1
ATOM 818 C CA . TRP A 1 109 ? -3.220 -7.007 8.357 1.00 78.62 109 TRP A CA 1
ATOM 819 C C . TRP A 1 109 ? -3.180 -6.150 9.627 1.00 78.62 109 TRP A C 1
ATOM 821 O O . TRP A 1 109 ? -3.758 -6.536 10.639 1.00 78.62 109 TRP A O 1
ATOM 831 N N . ILE A 1 110 ? -2.547 -4.973 9.582 1.00 76.94 110 ILE A N 1
ATOM 832 C CA . ILE A 1 110 ? -2.478 -4.067 10.741 1.00 76.94 110 ILE A CA 1
ATOM 833 C C . ILE A 1 110 ? -3.881 -3.556 11.100 1.00 76.94 110 ILE A C 1
ATOM 835 O O . ILE A 1 110 ? -4.244 -3.535 12.273 1.00 76.94 110 ILE A O 1
ATOM 839 N N . GLY A 1 111 ? -4.707 -3.227 10.100 1.00 71.38 111 GLY A N 1
ATOM 840 C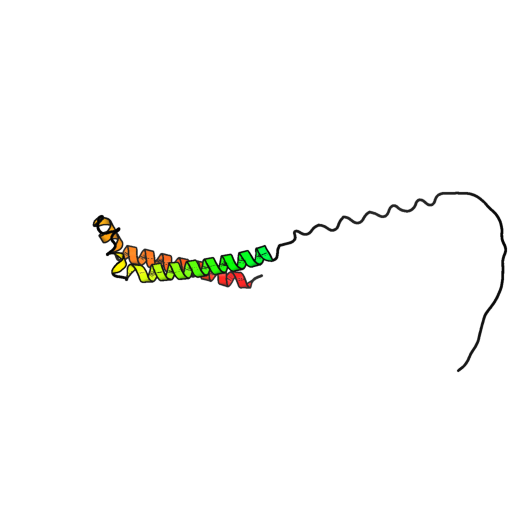 CA . GLY A 1 111 ? -6.109 -2.870 10.336 1.00 71.38 111 GLY A CA 1
ATOM 841 C C . GLY A 1 111 ? -6.922 -4.010 10.971 1.00 71.38 111 GLY A C 1
ATOM 842 O O . GLY A 1 111 ? -7.766 -3.772 11.831 1.00 71.38 111 GLY A O 1
ATOM 843 N N . PHE A 1 112 ? -6.643 -5.259 10.592 1.00 73.00 112 PHE A N 1
ATOM 844 C CA . PHE A 1 112 ? -7.298 -6.439 11.159 1.00 73.00 112 PHE A CA 1
ATOM 845 C C . PHE A 1 112 ? -6.882 -6.717 12.612 1.00 73.00 112 PHE A C 1
ATOM 847 O O . PHE A 1 112 ? -7.736 -7.056 13.429 1.00 73.00 112 PHE A O 1
ATOM 854 N N . GLN A 1 113 ? -5.602 -6.533 12.956 1.00 73.06 113 GLN A N 1
ATOM 855 C CA . GLN A 1 113 ? -5.111 -6.680 14.333 1.00 73.06 113 GLN A CA 1
ATOM 856 C C . GLN A 1 113 ? -5.772 -5.671 15.280 1.00 73.06 113 GLN A C 1
ATOM 858 O O . GLN A 1 113 ? -6.242 -6.051 16.349 1.00 73.06 113 GLN A O 1
ATOM 863 N N . GLU A 1 114 ? -5.907 -4.415 14.851 1.00 69.56 114 GLU A N 1
ATOM 864 C CA . GLU A 1 114 ? -6.584 -3.380 15.641 1.00 69.56 114 GLU A CA 1
ATOM 865 C C . GLU A 1 114 ? -8.078 -3.702 15.850 1.00 69.56 114 GLU A C 1
ATOM 867 O O . GLU A 1 114 ? -8.626 -3.502 16.934 1.00 69.56 114 GLU A O 1
ATOM 872 N N . ALA A 1 115 ? -8.745 -4.267 14.835 1.00 65.25 115 ALA A N 1
ATOM 873 C CA . ALA A 1 115 ? -10.146 -4.681 14.932 1.00 65.25 115 ALA A CA 1
ATOM 874 C C . ALA A 1 115 ? -10.364 -5.893 15.859 1.00 65.25 115 ALA A C 1
ATOM 876 O O . ALA A 1 115 ? -11.423 -6.002 16.481 1.00 65.25 115 ALA A O 1
ATOM 877 N N . ILE A 1 116 ? -9.387 -6.802 15.958 1.00 66.88 116 ILE A N 1
ATOM 878 C CA . ILE A 1 116 ? -9.423 -7.932 16.898 1.00 66.88 116 ILE A CA 1
ATOM 879 C C . ILE A 1 116 ? -9.180 -7.450 18.330 1.00 66.88 116 ILE A C 1
ATOM 881 O O . ILE A 1 116 ? -9.921 -7.850 19.225 1.00 66.88 116 ILE A O 1
ATOM 885 N N . GLN A 1 117 ? -8.202 -6.564 18.536 1.00 66.25 117 GLN A N 1
ATOM 886 C CA . GLN A 1 117 ? -7.848 -6.037 19.858 1.00 66.25 117 GLN A CA 1
ATOM 887 C C . GLN A 1 117 ? -8.986 -5.214 20.489 1.00 66.25 117 GLN A C 1
ATOM 889 O O . GLN A 1 117 ? -9.120 -5.166 21.707 1.00 66.25 117 GLN A O 1
ATOM 894 N N . TYR A 1 118 ? -9.872 -4.628 19.676 1.00 58.88 118 TYR A N 1
ATOM 895 C CA . TYR A 1 118 ? -11.054 -3.897 20.151 1.00 58.88 118 TYR A CA 1
ATOM 896 C C . TYR A 1 118 ? -12.120 -4.769 20.849 1.00 58.88 118 TYR A C 1
ATOM 898 O O . TYR A 1 118 ? -13.149 -4.242 21.267 1.00 58.88 118 TYR A O 1
ATOM 906 N N . ARG A 1 119 ? -11.926 -6.094 20.946 1.00 56.25 119 ARG A N 1
ATOM 907 C CA . ARG A 1 119 ? -12.858 -7.009 21.629 1.00 56.25 119 ARG A CA 1
ATOM 908 C C . ARG A 1 119 ? -12.650 -7.130 23.142 1.00 56.25 119 ARG A C 1
ATOM 910 O O . ARG A 1 119 ? -13.441 -7.840 23.759 1.00 56.25 119 ARG A O 1
ATOM 917 N N . GLU A 1 120 ? -11.641 -6.487 23.727 1.00 50.62 120 GLU A N 1
ATOM 918 C CA . GLU A 1 120 ? -11.236 -6.774 25.116 1.00 50.62 120 GLU A CA 1
ATOM 919 C C . GLU A 1 120 ? -11.511 -5.662 26.152 1.00 50.62 120 GLU A C 1
ATOM 921 O O . GLU A 1 120 ? -11.285 -5.909 27.333 1.00 50.62 120 GLU A O 1
ATOM 926 N N . ASP A 1 121 ? -12.093 -4.515 25.770 1.00 44.50 121 ASP A N 1
ATOM 927 C CA . ASP A 1 121 ? -12.511 -3.431 26.692 1.00 44.50 121 ASP A CA 1
ATOM 928 C C . ASP A 1 121 ? -13.987 -3.024 26.497 1.00 44.50 121 ASP A C 1
ATOM 930 O O . ASP A 1 121 ? -14.665 -2.700 27.502 1.00 44.50 121 ASP A O 1
#